Protein AF-A0A2E2P1Q9-F1 (afdb_monomer)

Secondary structure (DSSP, 8-state):
-------GGGS--GGGEEE-TTS-EEE-HHHHHHT-S---S--TT-TT-----------

pLDDT: mean 71.11, std 11.66, range [49.91, 86.88]

Radius of gyration: 15.79 Å; Cα contacts (8 Å, |Δi|>4): 52; chains: 1; bounding box: 35×40×36 Å

Structure (mmCIF, N/CA/C/O backbone):
data_AF-A0A2E2P1Q9-F1
#
_entry.id   AF-A0A2E2P1Q9-F1
#
loop_
_atom_site.group_PDB
_atom_site.id
_atom_site.type_symbol
_atom_site.label_atom_id
_atom_site.label_alt_id
_atom_site.label_comp_id
_atom_site.label_asym_id
_atom_site.label_entity_id
_atom_site.label_seq_id
_atom_site.pdbx_PDB_ins_code
_atom_site.Cartn_x
_atom_site.Cartn_y
_atom_site.Cartn_z
_atom_site.occupancy
_atom_site.B_iso_or_equiv
_atom_site.auth_seq_id
_atom_site.auth_comp_id
_atom_site.auth_asym_id
_atom_site.auth_atom_id
_atom_site.pdbx_PDB_model_num
ATOM 1 N N . MET A 1 1 ? 7.907 -32.932 -15.054 1.00 50.88 1 MET A N 1
ATOM 2 C CA . MET A 1 1 ? 7.793 -32.141 -13.811 1.00 50.88 1 MET A CA 1
ATOM 3 C C . MET A 1 1 ? 8.911 -31.115 -13.856 1.00 50.88 1 MET A C 1
ATOM 5 O O . MET A 1 1 ? 10.041 -31.487 -13.577 1.00 50.88 1 MET A O 1
ATOM 9 N N . SER A 1 2 ? 8.631 -29.894 -14.311 1.00 52.44 2 SER A N 1
ATOM 10 C CA . SER A 1 2 ? 9.657 -28.863 -14.513 1.00 52.44 2 SER A CA 1
ATOM 11 C C . SER A 1 2 ? 9.477 -27.785 -13.447 1.00 52.44 2 SER A C 1
ATOM 13 O O . SER A 1 2 ? 8.404 -27.197 -13.311 1.00 52.44 2 SER A O 1
ATOM 15 N N . MET A 1 3 ? 10.492 -27.674 -12.596 1.00 69.62 3 MET A N 1
ATOM 16 C CA . MET A 1 3 ? 10.562 -26.802 -11.430 1.00 69.62 3 MET A CA 1
ATOM 17 C C . MET A 1 3 ? 11.319 -25.542 -11.850 1.00 69.62 3 MET A C 1
ATOM 19 O O . MET A 1 3 ? 12.468 -25.357 -11.464 1.00 69.62 3 MET A O 1
ATOM 23 N N . ASP A 1 4 ? 10.709 -24.704 -12.686 1.00 55.16 4 ASP A N 1
ATOM 24 C CA . ASP A 1 4 ? 11.384 -23.529 -13.239 1.00 55.16 4 ASP A CA 1
ATOM 25 C C . ASP A 1 4 ? 10.856 -22.245 -12.596 1.00 55.16 4 ASP A C 1
ATOM 27 O O . ASP A 1 4 ? 9.820 -21.700 -12.968 1.00 55.16 4 ASP A O 1
ATOM 31 N N . GLY A 1 5 ? 11.624 -21.767 -11.615 1.00 53.12 5 GLY A N 1
ATOM 32 C CA . GLY A 1 5 ? 11.855 -20.335 -11.432 1.00 53.12 5 GLY A CA 1
ATOM 33 C C . GLY A 1 5 ? 10.724 -19.539 -10.793 1.00 53.12 5 GLY A C 1
ATOM 34 O O . GLY A 1 5 ? 10.022 -18.775 -11.451 1.00 53.12 5 GLY A O 1
ATOM 35 N N . PHE A 1 6 ? 10.621 -19.613 -9.467 1.00 49.91 6 PHE A N 1
ATOM 36 C CA . PHE A 1 6 ? 9.874 -18.654 -8.655 1.00 49.91 6 PHE A CA 1
ATOM 37 C C . PHE A 1 6 ? 10.613 -17.299 -8.655 1.00 49.91 6 PHE A C 1
ATOM 39 O O . PHE A 1 6 ? 11.296 -16.939 -7.697 1.00 49.91 6 PHE A O 1
ATOM 46 N N . SER A 1 7 ? 10.514 -16.552 -9.759 1.00 58.62 7 SER A N 1
ATOM 47 C CA . SER A 1 7 ? 11.033 -15.187 -9.900 1.00 58.62 7 SER A CA 1
ATOM 48 C C . SER A 1 7 ? 10.210 -14.224 -9.043 1.00 58.62 7 SER A C 1
ATOM 50 O O . SER A 1 7 ? 9.344 -13.499 -9.526 1.00 58.62 7 SER A O 1
ATOM 52 N N . ILE A 1 8 ? 10.453 -14.226 -7.733 1.00 56.69 8 ILE A N 1
ATOM 53 C CA . ILE A 1 8 ? 9.825 -13.279 -6.797 1.00 56.69 8 ILE A CA 1
ATOM 54 C C . ILE A 1 8 ? 10.333 -11.852 -7.046 1.00 56.69 8 ILE A C 1
ATOM 56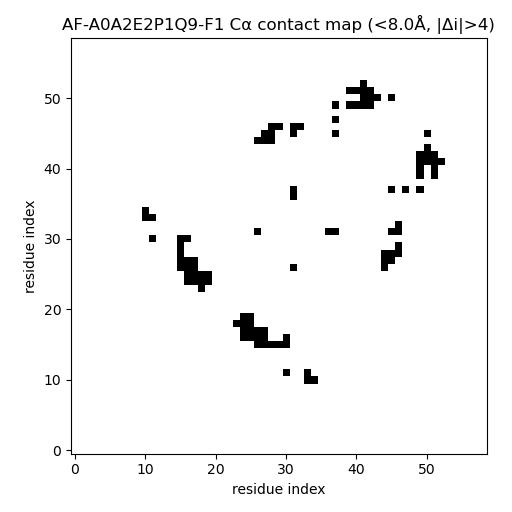 O O . ILE A 1 8 ? 9.631 -10.883 -6.762 1.00 56.69 8 ILE A O 1
ATOM 60 N N . GLN A 1 9 ? 11.557 -11.720 -7.565 1.00 56.56 9 GLN A N 1
ATOM 61 C CA . GLN A 1 9 ? 12.298 -10.457 -7.609 1.00 56.56 9 GLN A CA 1
ATOM 62 C C . GLN A 1 9 ? 12.078 -9.606 -8.867 1.00 56.56 9 GLN A C 1
ATOM 64 O O . GLN A 1 9 ? 12.655 -8.531 -8.949 1.00 56.56 9 GLN A O 1
ATOM 69 N N . ASP A 1 10 ? 11.219 -10.018 -9.802 1.00 56.88 10 ASP A N 1
ATOM 70 C CA . ASP A 1 10 ? 11.001 -9.266 -11.051 1.00 56.88 10 ASP A CA 1
ATOM 71 C C . ASP A 1 10 ? 9.887 -8.197 -10.952 1.00 56.88 10 ASP A C 1
ATOM 73 O O . ASP A 1 10 ? 9.834 -7.254 -11.732 1.00 56.88 10 ASP A O 1
ATOM 77 N N . LYS A 1 11 ? 8.978 -8.302 -9.972 1.00 56.91 11 LYS A N 1
ATOM 78 C CA . LYS A 1 11 ? 7.704 -7.552 -10.002 1.00 56.91 11 LYS A CA 1
ATOM 79 C C . LYS A 1 11 ? 7.652 -6.229 -9.239 1.00 56.91 11 LYS A C 1
ATOM 81 O O . LYS A 1 11 ? 6.620 -5.561 -9.311 1.00 56.91 11 LYS A O 1
ATOM 86 N N . TYR A 1 12 ? 8.685 -5.843 -8.495 1.00 65.00 12 TYR A N 1
ATOM 87 C CA . TYR A 1 12 ? 8.605 -4.669 -7.616 1.00 65.00 12 TYR A CA 1
ATOM 88 C C . TYR A 1 12 ? 9.788 -3.734 -7.826 1.00 65.00 12 TYR A C 1
ATOM 90 O O . TYR A 1 12 ? 10.942 -4.152 -7.796 1.00 65.00 12 TYR A O 1
ATOM 98 N N . ASP A 1 13 ? 9.468 -2.463 -8.036 1.00 69.44 13 ASP A N 1
ATOM 99 C CA . ASP A 1 13 ? 10.417 -1.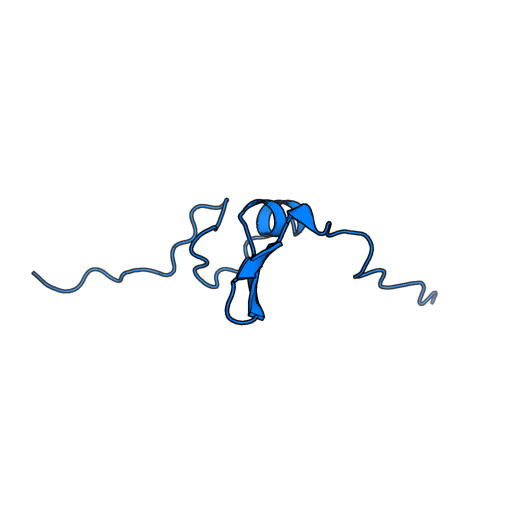393 -8.294 1.00 69.44 13 ASP A CA 1
ATOM 100 C C . ASP A 1 13 ? 10.753 -0.671 -6.980 1.00 69.44 13 ASP A C 1
ATOM 102 O O . ASP A 1 13 ? 9.965 -0.675 -6.028 1.00 69.44 13 ASP A O 1
ATOM 106 N N . LYS A 1 14 ? 11.920 -0.023 -6.921 1.00 65.94 14 LYS A N 1
ATOM 107 C CA . LYS A 1 14 ? 12.314 0.808 -5.773 1.00 65.94 14 LYS A CA 1
ATOM 108 C C . LYS A 1 14 ? 11.353 1.982 -5.557 1.00 65.94 14 LYS A C 1
ATOM 110 O O . LYS A 1 14 ? 11.327 2.529 -4.465 1.00 65.94 14 LYS A O 1
ATOM 115 N N . ASP A 1 15 ? 10.544 2.334 -6.555 1.00 71.62 15 ASP A N 1
ATOM 116 C CA . ASP A 1 15 ? 9.514 3.373 -6.459 1.00 71.62 15 ASP A CA 1
ATOM 117 C C . ASP A 1 15 ? 8.238 2.929 -5.702 1.00 71.62 15 ASP A C 1
ATOM 119 O O . ASP A 1 15 ? 7.386 3.748 -5.354 1.00 71.62 15 ASP A O 1
ATOM 123 N N . ASP A 1 16 ? 8.071 1.629 -5.426 1.00 79.56 16 ASP A N 1
ATOM 124 C CA . ASP A 1 16 ? 6.883 1.100 -4.738 1.00 79.56 16 ASP A CA 1
ATOM 125 C C . ASP A 1 16 ? 6.962 1.208 -3.205 1.00 79.56 16 ASP A C 1
ATOM 127 O O . ASP A 1 16 ? 5.947 1.065 -2.507 1.00 79.56 16 ASP A O 1
ATOM 131 N N . TYR A 1 17 ? 8.152 1.458 -2.664 1.00 81.00 17 TYR A N 1
ATOM 132 C CA . TYR A 1 17 ? 8.406 1.578 -1.235 1.00 81.00 17 TYR A CA 1
ATOM 133 C C . TYR A 1 17 ? 9.439 2.668 -0.967 1.00 81.00 17 TYR A C 1
ATOM 135 O O . TYR A 1 17 ? 10.396 2.826 -1.713 1.00 81.00 17 TYR A O 1
ATOM 143 N N . TYR A 1 18 ? 9.279 3.408 0.126 1.00 84.62 18 TYR A N 1
ATOM 144 C CA . TYR A 1 18 ? 10.274 4.391 0.544 1.00 84.62 18 TYR A CA 1
ATOM 145 C C . TYR A 1 18 ? 10.902 3.987 1.872 1.00 84.62 18 TYR A C 1
ATOM 147 O O . TYR A 1 18 ? 10.281 3.323 2.707 1.00 84.62 18 TYR A O 1
ATOM 155 N N . LEU A 1 19 ? 12.153 4.393 2.061 1.00 86.88 19 LEU A N 1
ATOM 156 C CA . LEU A 1 19 ? 12.854 4.243 3.326 1.00 86.88 19 LEU A CA 1
ATOM 157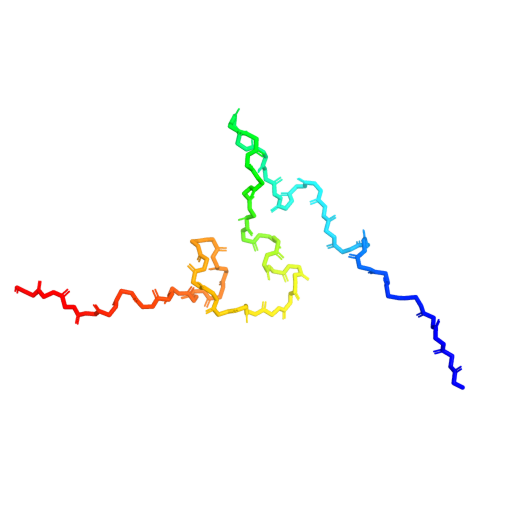 C C . LEU A 1 19 ? 12.561 5.471 4.187 1.00 86.88 19 LEU A C 1
ATOM 159 O O . LEU A 1 19 ? 12.862 6.599 3.797 1.00 86.88 19 LEU A O 1
ATOM 163 N N . SER A 1 20 ? 11.952 5.260 5.353 1.00 86.06 20 SER A N 1
ATOM 164 C CA . SER A 1 20 ? 11.856 6.313 6.366 1.00 86.06 20 SER A CA 1
ATOM 165 C C . SER A 1 20 ? 13.250 6.622 6.923 1.00 86.06 20 SER A C 1
ATOM 167 O O . SER A 1 20 ? 14.135 5.767 6.895 1.00 86.06 20 SER A O 1
ATOM 169 N N . LYS A 1 21 ? 13.444 7.817 7.493 1.00 83.94 21 LYS A N 1
ATOM 170 C CA . LYS A 1 21 ? 14.713 8.229 8.134 1.00 83.94 21 LYS A CA 1
ATOM 171 C C . LYS A 1 21 ? 15.176 7.272 9.238 1.00 83.94 21 LYS A C 1
ATOM 173 O O . LYS A 1 21 ? 16.356 7.219 9.552 1.00 83.94 21 LYS A O 1
ATOM 178 N N . GLU A 1 22 ? 14.245 6.511 9.796 1.00 86.88 22 GLU A N 1
ATOM 179 C CA . GLU A 1 22 ? 14.480 5.502 10.828 1.00 86.88 22 GLU A CA 1
ATOM 180 C C . GLU A 1 22 ? 14.864 4.118 10.260 1.00 86.88 22 GLU A C 1
ATOM 182 O O . GLU A 1 22 ? 15.051 3.175 11.017 1.00 86.88 22 GLU A O 1
ATOM 187 N N . GLY A 1 23 ? 14.976 3.968 8.933 1.00 85.62 23 GLY A N 1
ATOM 188 C CA . GLY A 1 23 ? 15.361 2.712 8.276 1.00 85.62 23 GLY A CA 1
ATOM 189 C C . GLY A 1 23 ? 14.207 1.742 8.003 1.00 85.62 23 GLY A C 1
ATOM 190 O O . GLY A 1 23 ? 14.438 0.619 7.561 1.00 85.62 23 GLY A O 1
ATOM 191 N N . TYR A 1 24 ? 12.958 2.155 8.228 1.00 84.75 24 TYR A N 1
ATOM 192 C CA . TYR A 1 24 ? 11.789 1.327 7.925 1.00 84.75 24 TYR A CA 1
ATOM 193 C C . TYR A 1 24 ? 11.408 1.389 6.445 1.00 84.75 24 TYR A C 1
ATOM 195 O O . TYR A 1 24 ? 11.334 2.471 5.860 1.00 84.75 24 TYR A O 1
ATOM 203 N N . ILE A 1 25 ? 11.090 0.228 5.870 1.00 83.75 25 ILE A N 1
ATOM 204 C CA . ILE A 1 25 ? 10.532 0.101 4.521 1.00 83.75 25 ILE A CA 1
ATOM 205 C C . ILE A 1 25 ? 9.026 0.344 4.602 1.00 83.75 25 ILE A C 1
ATOM 207 O O . ILE A 1 25 ? 8.282 -0.471 5.153 1.00 83.75 25 ILE A O 1
ATOM 211 N N . VAL A 1 26 ? 8.568 1.463 4.048 1.00 83.38 26 VAL A N 1
ATOM 212 C CA . VAL A 1 26 ? 7.147 1.796 3.988 1.00 83.38 26 VAL A CA 1
ATOM 213 C C . VAL A 1 26 ? 6.616 1.487 2.596 1.00 83.38 26 VAL A C 1
ATOM 215 O O . VAL A 1 26 ? 6.949 2.156 1.619 1.00 83.38 26 VAL A O 1
ATOM 218 N N . PHE A 1 27 ? 5.768 0.462 2.517 1.00 83.00 27 PHE A N 1
ATOM 219 C CA . PHE A 1 27 ? 5.102 0.070 1.278 1.00 83.00 27 PHE A CA 1
ATOM 220 C C . PHE A 1 27 ? 3.958 1.024 0.943 1.00 83.00 27 PHE A C 1
ATOM 222 O O . PHE A 1 27 ? 3.068 1.268 1.764 1.00 83.00 27 PHE A O 1
ATOM 229 N N . THR A 1 28 ? 3.961 1.512 -0.294 1.00 84.19 28 THR A N 1
ATOM 230 C CA . THR A 1 28 ? 2.915 2.394 -0.814 1.00 84.19 28 THR A CA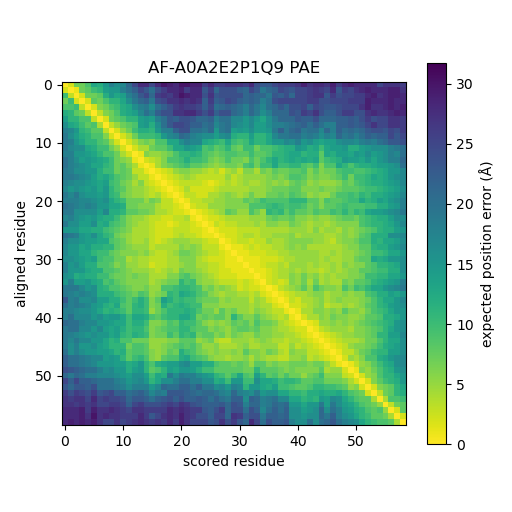 1
ATOM 231 C C . THR A 1 28 ? 1.771 1.595 -1.443 1.00 84.19 28 THR A C 1
ATOM 233 O O . THR A 1 28 ? 1.787 0.360 -1.524 1.00 84.19 28 THR A O 1
ATOM 236 N N . GLU A 1 29 ? 0.749 2.304 -1.908 1.00 83.06 29 GLU A N 1
ATOM 237 C CA . GLU A 1 29 ? -0.365 1.729 -2.663 1.00 83.06 29 GLU A CA 1
ATOM 238 C C . GLU A 1 29 ? 0.076 1.043 -3.964 1.00 83.06 29 GLU A C 1
ATOM 240 O O . GLU A 1 29 ? -0.473 -0.005 -4.309 1.00 83.06 29 GLU A O 1
ATOM 245 N N . LYS A 1 30 ? 1.125 1.554 -4.629 1.00 82.31 30 LYS A N 1
ATOM 246 C CA . LYS A 1 30 ? 1.672 0.984 -5.871 1.00 82.31 30 LYS A CA 1
ATOM 247 C C . LYS A 1 30 ? 2.151 -0.455 -5.672 1.00 82.31 30 LYS A C 1
ATOM 249 O O . LYS A 1 30 ? 1.790 -1.338 -6.450 1.00 82.31 30 LYS A O 1
ATOM 254 N N . TYR A 1 31 ? 2.831 -0.725 -4.551 1.00 81.50 31 TYR A N 1
ATOM 255 C CA . TYR A 1 31 ? 3.239 -2.079 -4.160 1.00 81.50 31 TYR A CA 1
ATOM 256 C C . TYR A 1 31 ? 2.041 -3.037 -4.080 1.00 81.50 31 TYR A C 1
ATOM 258 O O . TYR A 1 31 ? 2.084 -4.175 -4.551 1.00 81.50 31 TYR A O 1
ATOM 266 N N . HIS A 1 32 ? 0.938 -2.566 -3.501 1.00 79.75 32 HIS A N 1
ATOM 267 C CA . HIS A 1 32 ? -0.265 -3.369 -3.311 1.00 79.75 32 HIS A CA 1
ATOM 268 C C . HIS A 1 32 ? -1.039 -3.579 -4.624 1.00 79.75 32 HIS A C 1
ATOM 270 O O . HIS A 1 32 ? -1.681 -4.619 -4.779 1.00 79.75 32 HIS A O 1
ATOM 276 N N . LEU A 1 33 ? -0.958 -2.634 -5.570 1.00 81.00 33 LEU A N 1
ATOM 277 C CA . LEU A 1 33 ? -1.492 -2.783 -6.927 1.00 81.00 33 LEU A CA 1
ATOM 278 C C . LEU A 1 33 ? -0.689 -3.814 -7.730 1.00 81.00 33 LEU A C 1
ATOM 280 O O . LEU A 1 33 ? -1.282 -4.750 -8.262 1.00 81.00 33 LEU A O 1
ATOM 284 N N . LYS A 1 34 ? 0.650 -3.718 -7.746 1.00 78.44 34 LYS A N 1
ATOM 285 C CA . LYS A 1 34 ? 1.532 -4.675 -8.448 1.00 78.44 34 LYS A CA 1
ATOM 286 C C . LYS A 1 34 ? 1.413 -6.100 -7.915 1.00 78.44 34 LYS A C 1
ATOM 288 O O . LYS A 1 34 ? 1.496 -7.062 -8.675 1.00 78.44 34 LYS A O 1
ATOM 293 N N . ARG A 1 35 ? 1.158 -6.241 -6.610 1.00 76.62 35 ARG A N 1
ATOM 294 C CA . ARG A 1 35 ? 0.886 -7.535 -5.970 1.00 76.62 35 ARG A CA 1
ATOM 295 C C . ARG A 1 35 ? -0.358 -8.224 -6.541 1.00 76.62 35 ARG A C 1
ATOM 297 O O . ARG A 1 35 ? -0.439 -9.446 -6.484 1.00 76.62 35 ARG A O 1
ATOM 304 N N . GLY A 1 36 ? -1.319 -7.466 -7.074 1.00 79.31 36 GLY A N 1
ATOM 305 C CA . GLY A 1 36 ? -2.507 -8.001 -7.744 1.00 79.31 36 GLY A CA 1
ATOM 306 C C . GLY A 1 36 ? -3.531 -8.668 -6.819 1.00 79.31 36 GLY A C 1
ATOM 307 O O . GLY A 1 36 ? -4.508 -9.227 -7.304 1.00 79.31 36 GLY A O 1
ATOM 308 N N . TYR A 1 37 ? -3.339 -8.628 -5.495 1.00 74.12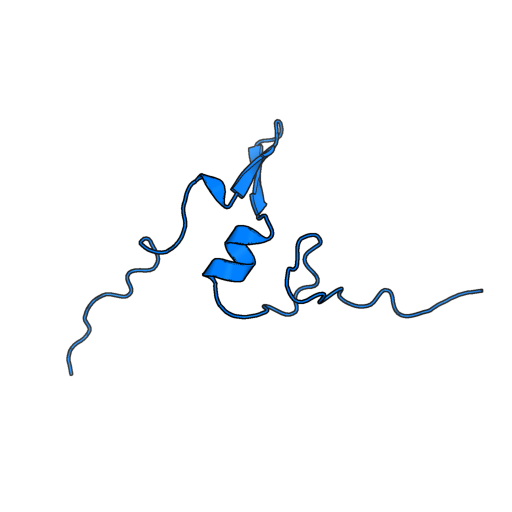 37 TYR A N 1
ATOM 30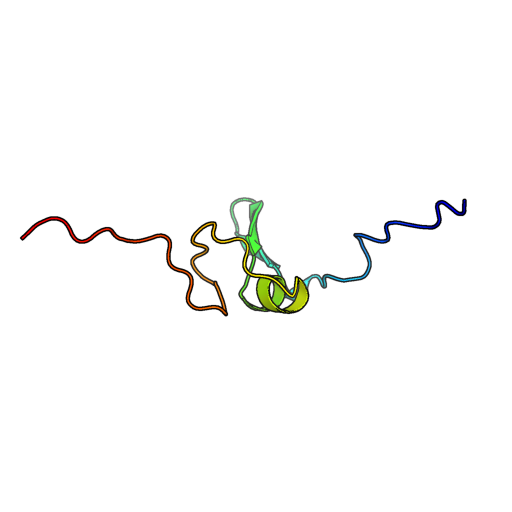9 C CA . TYR A 1 37 ? -4.322 -9.132 -4.535 1.00 74.12 37 TYR A CA 1
ATOM 310 C C . TYR A 1 37 ? -4.286 -8.381 -3.201 1.00 74.12 37 TYR A C 1
ATOM 312 O O . TYR A 1 37 ? -3.234 -7.965 -2.706 1.00 74.12 37 TYR A O 1
ATOM 320 N N . CYS A 1 38 ? -5.461 -8.235 -2.583 1.00 77.38 38 CYS A N 1
ATOM 321 C CA . CYS A 1 38 ? -5.593 -7.646 -1.256 1.00 77.38 38 CYS A CA 1
ATOM 322 C C . CYS A 1 38 ? -5.197 -8.661 -0.175 1.00 77.38 38 CYS A C 1
ATOM 324 O O . CYS A 1 38 ? -5.815 -9.715 -0.035 1.00 77.38 38 CYS A O 1
ATOM 326 N N . CYS A 1 39 ? -4.202 -8.321 0.645 1.00 76.88 39 CYS A N 1
ATOM 327 C CA . CYS A 1 39 ? -3.724 -9.170 1.738 1.00 76.88 39 CYS A CA 1
ATOM 328 C C . CYS A 1 39 ? -4.612 -9.149 2.995 1.00 76.88 39 CYS A C 1
ATOM 330 O O . CYS A 1 39 ? -4.313 -9.859 3.948 1.00 76.88 39 CYS A O 1
ATOM 332 N N . LYS A 1 40 ? -5.670 -8.322 3.028 1.00 75.50 40 LYS A N 1
ATOM 333 C CA . LYS A 1 40 ? -6.614 -8.187 4.156 1.00 75.50 40 LYS A CA 1
ATOM 334 C C . LYS A 1 40 ? -5.957 -7.903 5.525 1.00 75.50 40 LYS A C 1
ATOM 336 O O . LYS A 1 40 ? -6.561 -8.121 6.572 1.00 75.50 40 LYS A O 1
ATOM 341 N N . ASN A 1 41 ? -4.735 -7.366 5.536 1.00 71.31 41 ASN A N 1
ATOM 342 C CA . ASN A 1 41 ? -4.010 -7.040 6.770 1.00 71.31 41 ASN A CA 1
ATOM 343 C C . ASN A 1 41 ? -4.367 -5.663 7.352 1.00 71.31 41 ASN A C 1
ATOM 345 O O . ASN A 1 41 ? -3.986 -5.362 8.480 1.00 71.31 41 ASN A O 1
ATOM 349 N N . GLY A 1 42 ? -5.126 -4.837 6.622 1.00 73.50 42 GLY A N 1
ATOM 350 C CA . GLY A 1 42 ? -5.493 -3.486 7.062 1.00 73.50 42 GLY A CA 1
ATOM 351 C C . GLY A 1 42 ? -4.413 -2.437 6.840 1.00 73.50 42 GLY A C 1
ATOM 352 O O . GLY A 1 42 ? -4.224 -1.572 7.691 1.00 73.50 42 GLY A O 1
ATOM 353 N N . CYS A 1 43 ? -3.683 -2.522 5.729 1.00 78.06 43 CYS A N 1
ATOM 354 C CA . CYS A 1 43 ? -2.639 -1.562 5.388 1.00 78.06 43 CYS A CA 1
ATOM 355 C C . CYS A 1 43 ? -3.219 -0.147 5.237 1.00 78.06 43 CYS A C 1
ATOM 357 O O . CYS A 1 43 ? -4.291 0.031 4.659 1.00 78.06 43 CYS A O 1
ATOM 359 N N . LYS A 1 44 ? -2.486 0.874 5.700 1.00 72.69 44 LYS A N 1
ATOM 360 C CA . LYS A 1 44 ? -2.921 2.279 5.594 1.00 72.69 44 LYS A CA 1
ATOM 361 C C . LYS A 1 44 ? -3.030 2.752 4.139 1.00 72.69 44 LYS A C 1
ATOM 363 O O . LYS A 1 44 ? -3.971 3.461 3.808 1.00 72.69 44 LYS A O 1
ATOM 368 N N . HIS A 1 45 ? -2.120 2.291 3.281 1.00 78.06 45 HIS A N 1
ATOM 369 C CA . HIS A 1 45 ? -2.075 2.592 1.846 1.00 78.06 45 HIS A CA 1
ATOM 370 C C . HIS A 1 45 ? -2.719 1.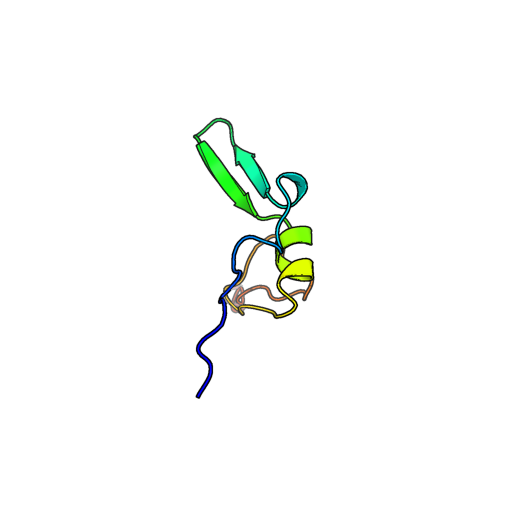479 1.009 1.00 78.06 45 HIS A C 1
ATOM 372 O O . HIS A 1 45 ? -2.195 1.091 -0.030 1.00 78.06 45 HIS A O 1
ATOM 378 N N . CYS A 1 46 ? -3.811 0.877 1.494 1.00 78.62 46 CYS A N 1
ATOM 379 C CA . CYS A 1 46 ? -4.482 -0.173 0.738 1.00 78.62 46 CYS A CA 1
ATOM 380 C C . CYS A 1 46 ? -5.262 0.439 -0.443 1.00 78.62 46 CYS A C 1
ATOM 382 O O . CYS A 1 46 ? -6.247 1.135 -0.191 1.00 78.62 46 CYS A O 1
ATOM 384 N N . PRO A 1 47 ? -4.914 0.130 -1.709 1.00 77.75 47 PRO A N 1
ATOM 385 C CA . PRO A 1 47 ? -5.666 0.611 -2.871 1.00 77.75 47 PRO A CA 1
ATOM 386 C C . PRO A 1 47 ? -7.073 -0.003 -2.935 1.00 77.75 47 PRO A C 1
ATOM 388 O O . PRO A 1 47 ? -7.989 0.588 -3.489 1.00 77.75 47 PRO A O 1
ATOM 391 N N . TYR A 1 48 ? -7.276 -1.170 -2.313 1.00 76.94 48 TYR A N 1
ATOM 392 C CA . TYR A 1 48 ? -8.560 -1.879 -2.280 1.00 76.94 48 TYR A CA 1
ATOM 393 C C . TYR A 1 48 ? -9.533 -1.352 -1.213 1.00 76.94 48 TYR A C 1
ATOM 395 O O . TYR A 1 48 ? -10.559 -1.978 -0.962 1.00 76.94 48 TYR A O 1
ATOM 403 N N . GLY A 1 49 ? -9.196 -0.268 -0.504 1.00 71.38 49 GLY A N 1
ATOM 404 C CA . GLY A 1 49 ? -10.043 0.270 0.567 1.00 71.38 49 GLY A CA 1
ATOM 405 C C . GLY A 1 49 ? -10.180 -0.652 1.786 1.00 71.38 49 GLY A C 1
ATOM 406 O O . GLY A 1 49 ? -11.027 -0.419 2.648 1.00 71.38 49 GLY A O 1
ATOM 407 N N . PHE A 1 50 ? -9.344 -1.692 1.898 1.00 72.75 50 PHE A N 1
ATOM 408 C CA . PHE A 1 50 ? -9.384 -2.620 3.023 1.00 72.75 50 PHE A CA 1
ATOM 409 C C . PHE A 1 50 ? -8.749 -1.977 4.260 1.00 72.75 50 PHE A C 1
ATOM 411 O O . PHE A 1 50 ? -7.538 -2.051 4.482 1.00 72.75 50 PHE A O 1
ATOM 418 N N . LYS A 1 51 ? -9.584 -1.362 5.095 1.00 65.69 51 LYS A N 1
ATOM 419 C CA . LYS A 1 51 ? -9.222 -0.964 6.455 1.00 65.69 51 LYS A CA 1
ATOM 420 C C . LYS A 1 51 ? -9.674 -2.070 7.395 1.00 65.69 51 LYS A C 1
ATOM 422 O O . LYS A 1 51 ? -10.868 -2.342 7.503 1.00 65.69 51 LYS A O 1
ATOM 427 N N . ARG A 1 52 ? -8.720 -2.734 8.059 1.00 62.53 52 ARG A N 1
ATOM 428 C CA . ARG A 1 52 ? -9.045 -3.710 9.105 1.00 62.53 52 ARG A CA 1
ATOM 429 C C . ARG A 1 52 ? -9.791 -2.931 10.177 1.00 62.53 52 ARG A C 1
ATOM 431 O O . ARG A 1 52 ? -9.258 -1.954 10.695 1.00 62.53 52 ARG A O 1
ATOM 438 N N . GLY A 1 53 ? -11.057 -3.301 10.347 1.00 58.72 53 GLY A N 1
ATOM 439 C CA . GLY A 1 53 ? -12.071 -2.475 10.975 1.00 58.72 53 GLY A CA 1
ATOM 440 C C . GLY A 1 53 ? -11.555 -1.784 12.225 1.00 58.72 53 GLY A C 1
ATOM 441 O O . GLY A 1 53 ? -11.204 -2.436 13.208 1.00 58.72 53 GLY A O 1
ATOM 442 N N . PHE A 1 54 ? -11.620 -0.455 12.211 1.00 57.03 54 PHE A N 1
ATOM 443 C CA . PHE A 1 54 ? -12.109 0.229 13.394 1.00 57.03 54 PHE A CA 1
ATOM 444 C C . PHE A 1 54 ? -13.520 -0.319 13.613 1.00 57.03 54 PHE A C 1
ATOM 446 O O . PHE A 1 54 ? -14.496 0.198 13.074 1.00 57.03 54 PHE A O 1
ATOM 453 N N . SER A 1 55 ? -13.609 -1.457 14.305 1.00 51.75 55 SER A N 1
ATOM 454 C CA . SER A 1 55 ? -14.860 -1.924 14.869 1.00 51.75 55 SER A CA 1
ATOM 455 C C . SER A 1 55 ? -15.414 -0.757 15.661 1.00 51.75 55 SER A C 1
ATOM 457 O O . SER A 1 55 ? -14.832 -0.342 16.660 1.00 51.75 55 SER A O 1
ATOM 459 N N . ALA A 1 56 ? -16.509 -0.210 15.155 1.00 59.53 56 ALA A N 1
ATOM 460 C CA . ALA A 1 56 ? -17.393 0.692 15.853 1.00 59.53 56 ALA A CA 1
ATOM 461 C C . ALA A 1 56 ? -17.534 0.281 17.333 1.00 59.53 56 ALA A C 1
ATOM 463 O O . ALA A 1 56 ? -18.222 -0.687 17.652 1.00 59.53 56 ALA A O 1
ATOM 464 N N . LYS A 1 57 ? -16.847 0.986 18.239 1.00 52.75 57 LYS A N 1
ATOM 465 C CA . LYS A 1 57 ? -17.094 1.012 19.692 1.00 52.75 57 LYS A CA 1
ATOM 466 C 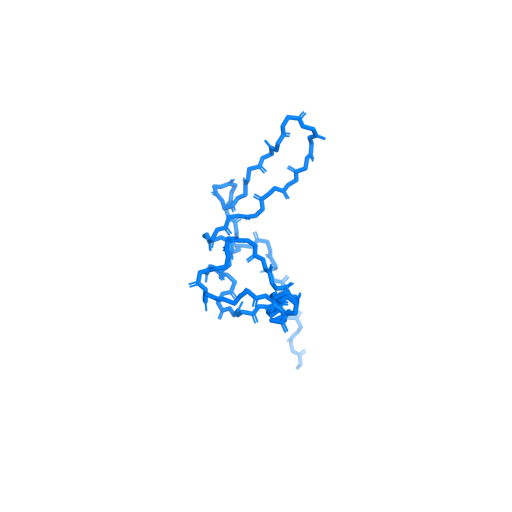C . LYS A 1 57 ? -16.173 2.100 20.276 1.00 52.75 57 LYS A C 1
ATOM 468 O O . LYS A 1 57 ? -14.968 1.993 20.123 1.00 52.75 57 LYS A O 1
ATOM 473 N N . ARG A 1 58 ? -16.622 3.159 20.945 1.00 54.78 58 ARG A N 1
ATOM 474 C CA . ARG A 1 58 ? -17.874 3.422 21.662 1.00 54.78 58 ARG A CA 1
ATOM 475 C C . ARG A 1 58 ? -18.168 4.925 21.592 1.00 54.78 58 ARG A C 1
ATOM 477 O O . ARG A 1 58 ? -17.238 5.725 21.616 1.00 54.78 58 ARG A O 1
ATOM 484 N N . LYS A 1 59 ? -19.456 5.240 21.487 1.00 53.28 59 LYS A N 1
ATOM 485 C CA . LYS A 1 59 ? -20.043 6.506 21.929 1.00 53.28 59 LYS A CA 1
ATOM 486 C C . LYS A 1 59 ? -19.759 6.722 23.416 1.00 53.28 59 LYS A C 1
ATOM 488 O O . LYS A 1 59 ? -19.659 5.691 24.123 1.00 53.28 59 LYS A O 1
#

Mean predicted aligned error: 11.64 Å

Solvent-accessible surface area (backbone atoms only — not comparable to full-atom values): 4068 Å² total; per-residue (Å²): 140,83,90,80,74,90,70,74,80,77,72,70,59,78,88,24,40,46,72,44,96,86,7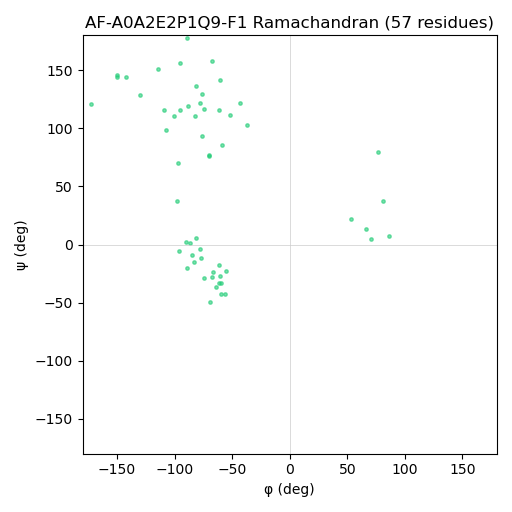1,47,81,46,69,39,35,59,42,46,56,66,64,72,56,86,82,80,80,33,50,92,48,39,77,82,69,46,62,59,70,84,66,91,77,77,133

Foldseek 3Di:
DDPDDPCPPPQDDPVQWDQDPVRDTHGACVNQVSVVDDPLPQRPRPPVPRHNDPPDDDD

Nearest PDB structures (foldseek):
  6yxx-assembly1_BI  TM=5.499E-01  e=6.168E+00  Trypanosoma brucei brucei
  6hix-assembly1_Bc  TM=5.450E-01  e=6.168E+00  Trypanosoma brucei brucei
  6yxy-assembly1_BI  TM=5.453E-01  e=9.110E+00  Trypanosoma brucei brucei
  7ane-assembly1_BB  TM=3.492E-01  e=3.573E+00  Leishmania major

Sequence (59 aa):
MSMDGFSIQDKYDKDDYYLSKEGYIVFTEKYHLKRGYCCKNGCKHCPYGFKRGFSAKRK